Protein AF-A0A6P0Z2Y8-F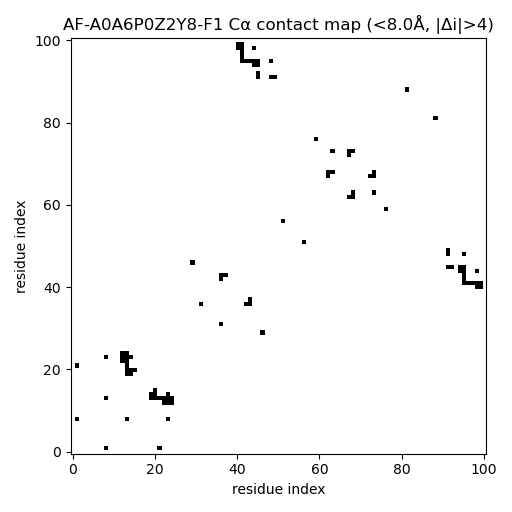1 (afdb_monomer)

Structure (mmCIF, N/CA/C/O backbone):
data_AF-A0A6P0Z2Y8-F1
#
_entry.id   AF-A0A6P0Z2Y8-F1
#
loop_
_atom_site.group_PDB
_atom_site.id
_atom_site.type_symbol
_atom_site.label_atom_id
_atom_site.label_alt_id
_atom_site.label_comp_id
_atom_site.label_asym_id
_atom_site.label_entity_id
_atom_site.label_seq_id
_atom_site.pdbx_PDB_ins_code
_atom_site.Cartn_x
_atom_site.Cartn_y
_atom_site.Cartn_z
_atom_site.occupancy
_atom_site.B_iso_or_equiv
_atom_site.auth_seq_id
_atom_site.auth_comp_id
_atom_site.auth_asym_id
_atom_site.auth_atom_id
_atom_site.pdbx_PDB_model_num
ATOM 1 N N . SER A 1 1 ? -18.385 7.427 -29.158 1.00 55.97 1 SER A N 1
ATOM 2 C CA . SER A 1 1 ? -19.099 7.355 -27.868 1.00 55.97 1 SER A CA 1
ATOM 3 C C . SER A 1 1 ? -18.463 6.270 -27.021 1.00 55.97 1 SER A C 1
ATOM 5 O O . SER A 1 1 ? -18.057 5.268 -27.598 1.00 55.97 1 SER A O 1
ATOM 7 N N . LEU A 1 2 ? -18.311 6.472 -25.708 1.00 53.12 2 LEU A N 1
ATOM 8 C CA . LEU A 1 2 ? -17.789 5.434 -24.806 1.00 53.12 2 LEU A CA 1
ATOM 9 C C . LEU A 1 2 ? -18.766 4.236 -24.750 1.00 53.12 2 LEU A C 1
ATOM 11 O O . LEU A 1 2 ? -19.973 4.466 -24.850 1.00 53.12 2 LEU A O 1
ATOM 15 N N . PRO A 1 3 ? -18.289 2.983 -24.611 1.00 54.50 3 PRO A N 1
ATOM 16 C CA . PRO A 1 3 ? -19.163 1.813 -24.519 1.00 54.50 3 PRO A CA 1
ATOM 17 C C . PRO A 1 3 ? -20.063 1.871 -23.274 1.00 54.50 3 PRO A C 1
ATOM 19 O O . PRO A 1 3 ? -19.572 2.036 -22.158 1.00 54.50 3 PRO A O 1
ATOM 22 N N . GLU A 1 4 ? -21.373 1.668 -23.447 1.00 57.78 4 GLU A N 1
ATOM 23 C CA . GLU A 1 4 ? -22.378 1.723 -22.366 1.00 57.78 4 GLU A CA 1
ATOM 24 C C . GLU A 1 4 ? -22.138 0.694 -21.241 1.00 57.78 4 GLU A C 1
ATOM 26 O O . GLU A 1 4 ? -22.596 0.874 -20.113 1.00 57.78 4 GLU A O 1
ATOM 31 N N . SER A 1 5 ? -21.372 -0.369 -21.513 1.00 60.19 5 SER A N 1
ATOM 32 C CA . SER A 1 5 ? -21.101 -1.467 -20.577 1.00 60.19 5 SER A CA 1
ATOM 33 C C . SER A 1 5 ? -20.200 -1.096 -19.390 1.00 60.19 5 SER A C 1
ATOM 35 O O . SER A 1 5 ? -20.028 -1.916 -18.492 1.00 60.19 5 SER A O 1
ATOM 37 N N . GLN A 1 6 ? -19.605 0.102 -19.368 1.00 54.19 6 GLN A N 1
ATOM 38 C CA . GLN A 1 6 ? -18.655 0.520 -18.324 1.00 54.19 6 GLN A CA 1
ATOM 39 C C . GLN A 1 6 ? -19.291 1.332 -17.175 1.00 54.19 6 GLN A C 1
ATOM 41 O O . GLN A 1 6 ? -18.588 1.790 -16.275 1.00 54.19 6 GLN A O 1
ATOM 46 N N . GLY A 1 7 ? -20.619 1.485 -17.149 1.00 59.09 7 GLY A N 1
ATOM 47 C CA . GLY A 1 7 ? -21.300 2.333 -16.164 1.00 59.09 7 GLY A CA 1
ATOM 48 C C . GLY A 1 7 ? -21.093 3.829 -16.444 1.00 59.09 7 GLY A C 1
ATOM 49 O O . GLY A 1 7 ? -20.730 4.215 -17.552 1.00 59.09 7 GLY A O 1
ATOM 50 N N . LYS A 1 8 ? -21.344 4.704 -15.455 1.00 63.16 8 LYS A N 1
ATOM 51 C CA . LYS A 1 8 ? -21.150 6.164 -15.594 1.00 63.16 8 LYS A CA 1
ATOM 52 C C . LYS A 1 8 ? -19.656 6.529 -15.583 1.00 63.16 8 LYS A C 1
ATOM 54 O O . LYS A 1 8 ? -19.162 7.067 -14.597 1.00 63.16 8 LYS A O 1
ATOM 59 N N . VAL A 1 9 ? -18.948 6.219 -16.663 1.00 64.56 9 VAL A N 1
ATOM 60 C CA . VAL A 1 9 ? -17.605 6.738 -16.949 1.00 64.56 9 VAL A CA 1
ATOM 61 C C . VAL A 1 9 ? -17.752 8.161 -17.479 1.00 64.56 9 VAL A C 1
ATOM 63 O O . VAL A 1 9 ? -18.520 8.402 -18.410 1.00 64.56 9 VAL A O 1
ATOM 66 N N . THR A 1 10 ? -17.055 9.116 -16.873 1.00 69.06 10 THR A N 1
ATOM 67 C CA . THR A 1 10 ? -17.047 10.510 -17.329 1.00 69.06 10 THR A CA 1
ATOM 68 C C . THR A 1 10 ? -15.853 10.776 -18.241 1.00 69.06 10 THR A C 1
ATOM 70 O O . THR A 1 10 ? -14.880 10.026 -18.239 1.00 69.06 10 THR A O 1
ATOM 73 N N . GLU A 1 11 ? -15.876 11.877 -18.998 1.00 68.75 11 GLU A N 1
ATOM 74 C CA . GLU A 1 11 ? -14.707 12.297 -19.789 1.00 68.75 11 GLU A CA 1
ATOM 75 C C . GLU A 1 11 ? -13.458 12.474 -18.914 1.00 68.75 11 GLU A C 1
ATOM 77 O O . GLU A 1 11 ? -12.362 12.106 -19.311 1.00 68.75 11 GLU A O 1
ATOM 82 N N . LYS A 1 12 ? -13.601 12.934 -17.668 1.00 70.56 12 LYS A N 1
ATOM 83 C CA . LYS A 1 12 ? -12.454 13.064 -16.756 1.00 70.56 12 LYS A CA 1
ATOM 84 C C . LYS A 1 12 ? -11.803 11.726 -16.412 1.00 70.56 12 LYS A C 1
ATOM 86 O O . LYS A 1 12 ? -10.622 11.702 -16.094 1.00 70.56 12 LYS A O 1
ATOM 91 N N . ASP A 1 13 ? -12.553 10.631 -16.469 1.00 74.75 13 ASP A N 1
ATOM 92 C CA . ASP A 1 13 ? -12.034 9.312 -16.113 1.00 74.75 13 ASP A CA 1
ATOM 93 C C . ASP A 1 13 ? -11.175 8.703 -17.2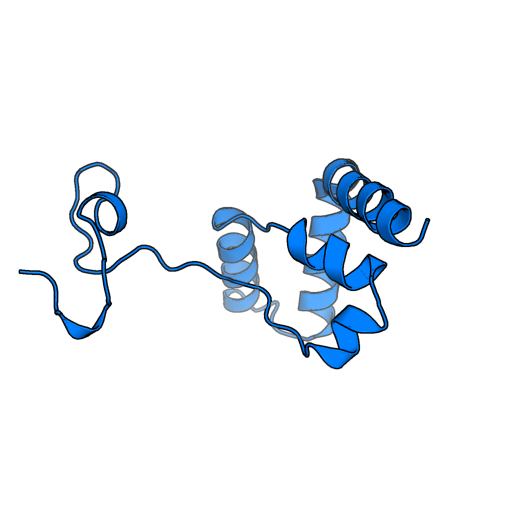29 1.00 74.75 13 ASP A C 1
ATOM 95 O O . ASP A 1 13 ? -10.408 7.783 -16.953 1.00 74.75 13 ASP A O 1
ATOM 99 N N . VAL A 1 14 ? -11.292 9.207 -18.466 1.00 80.81 14 VAL A N 1
ATOM 100 C CA . VAL A 1 14 ? -10.630 8.650 -19.660 1.00 80.81 14 VAL A CA 1
ATOM 101 C C . VAL A 1 14 ? -9.582 9.580 -20.270 1.00 80.81 14 VAL A C 1
ATOM 103 O O . VAL A 1 14 ? -8.948 9.195 -21.246 1.00 80.81 14 VAL A O 1
ATOM 106 N N . PHE A 1 15 ? -9.384 10.790 -19.736 1.00 83.00 15 PHE A N 1
ATOM 107 C CA . PHE A 1 15 ? -8.380 11.732 -20.238 1.00 83.00 15 PHE A CA 1
ATOM 108 C C . PHE A 1 15 ? -7.191 11.868 -19.281 1.00 83.00 15 PHE A C 1
AT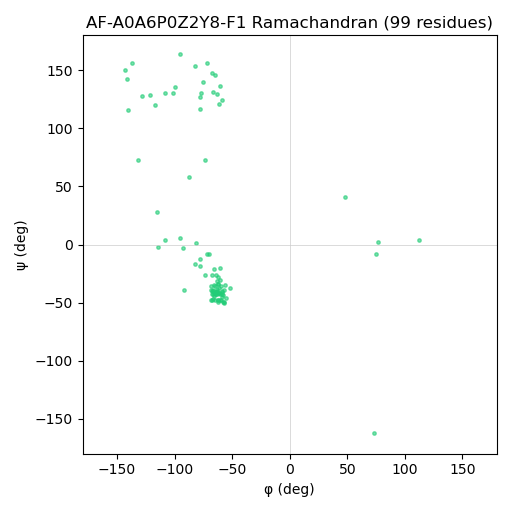OM 110 O O . PHE A 1 15 ? -7.366 12.147 -18.098 1.00 83.00 15 PHE A O 1
ATOM 117 N N . VAL A 1 16 ? -5.976 11.747 -19.821 1.00 80.69 16 VAL A N 1
ATOM 118 C CA . VAL A 1 16 ? -4.709 12.038 -19.126 1.00 80.69 16 VAL A CA 1
ATOM 119 C C . VAL A 1 16 ? -3.893 12.976 -20.005 1.00 80.69 16 VAL A C 1
ATOM 121 O O . VAL A 1 16 ? -3.743 12.720 -21.198 1.00 80.69 16 VAL A O 1
ATOM 124 N N . ASP A 1 17 ? -3.427 14.092 -19.442 1.00 84.81 17 ASP A N 1
ATOM 125 C CA . ASP A 1 17 ? -2.649 15.125 -20.147 1.00 84.81 17 ASP A CA 1
ATOM 126 C C . ASP A 1 17 ? -3.257 15.549 -21.497 1.00 84.81 17 ASP A C 1
ATOM 128 O O . ASP A 1 17 ? -2.578 15.697 -22.513 1.00 84.81 17 ASP A O 1
ATOM 132 N N . GLY A 1 18 ? -4.586 15.694 -21.527 1.00 84.44 18 GLY A N 1
ATOM 133 C CA . GLY A 1 18 ? -5.339 16.092 -22.720 1.00 84.44 18 GLY A CA 1
ATOM 134 C C . GLY A 1 18 ? -5.536 14.988 -23.768 1.00 84.44 18 GLY A C 1
ATOM 135 O O . GLY A 1 18 ? -6.161 15.242 -24.796 1.00 84.44 18 GLY A O 1
ATOM 136 N N . LYS A 1 19 ? -5.064 13.761 -23.524 1.00 82.50 19 LYS A N 1
ATOM 137 C CA . LYS A 1 19 ? -5.261 12.608 -24.412 1.00 82.50 19 LYS A CA 1
ATOM 138 C C . LYS A 1 19 ? -6.370 11.702 -23.898 1.00 82.50 19 LYS A C 1
ATOM 140 O O . LYS A 1 19 ? -6.346 11.292 -22.743 1.00 82.50 19 LYS A O 1
ATOM 145 N N . ASN A 1 20 ? -7.303 11.348 -24.779 1.00 83.62 20 ASN A N 1
ATOM 146 C CA . ASN A 1 20 ? -8.328 10.349 -24.496 1.00 83.62 20 ASN A CA 1
ATOM 147 C C . ASN A 1 20 ? -7.729 8.942 -24.615 1.00 83.62 20 ASN A C 1
ATOM 149 O O . ASN A 1 20 ? -7.311 8.534 -25.698 1.00 83.62 20 ASN A O 1
ATOM 153 N N . LEU A 1 21 ? -7.705 8.208 -23.509 1.00 82.38 21 LEU A N 1
ATOM 154 C CA . LEU A 1 21 ? -7.186 6.848 -23.412 1.00 82.38 21 LEU A CA 1
ATOM 155 C C . LEU A 1 21 ? -8.161 5.795 -23.964 1.00 82.38 21 LEU A C 1
ATOM 157 O O . LEU A 1 21 ? -7.781 4.641 -24.131 1.00 82.38 21 LEU A O 1
ATOM 161 N N . GLY A 1 22 ? -9.422 6.159 -24.222 1.00 82.94 22 GLY A N 1
ATOM 162 C CA . GLY A 1 22 ? -10.478 5.247 -24.680 1.00 82.94 22 GLY A CA 1
ATOM 163 C C . GLY A 1 22 ? -11.034 4.319 -23.593 1.00 82.94 22 GLY A C 1
ATOM 164 O O . GLY A 1 22 ? -12.050 3.662 -23.815 1.00 82.94 22 GLY A O 1
ATOM 165 N N . PHE A 1 23 ? -10.407 4.301 -22.413 1.00 79.25 23 PHE A N 1
ATOM 166 C CA . PHE A 1 23 ? -10.778 3.500 -21.250 1.00 79.25 23 PHE A CA 1
ATOM 167 C C . PHE A 1 23 ? -10.540 4.294 -19.961 1.00 79.25 23 PHE A C 1
ATOM 169 O O . PHE A 1 23 ? -9.637 5.135 -19.924 1.00 79.25 23 PHE A O 1
ATOM 176 N N . PRO A 1 24 ? -11.326 4.044 -18.901 1.00 79.06 24 PRO A N 1
ATOM 177 C CA . PRO A 1 24 ? -11.118 4.689 -17.618 1.00 79.06 24 PRO A CA 1
ATOM 178 C C . PRO A 1 24 ? -9.814 4.235 -16.966 1.00 79.06 24 PRO A C 1
ATOM 180 O O . PRO A 1 24 ? -9.416 3.074 -17.089 1.00 79.06 24 PRO A O 1
ATOM 183 N N . ILE A 1 25 ? -9.184 5.132 -16.209 1.00 75.25 25 ILE A N 1
ATOM 184 C CA . ILE A 1 25 ? -8.007 4.792 -15.403 1.00 75.25 25 ILE A CA 1
ATOM 185 C C . ILE A 1 25 ? -8.394 3.717 -14.376 1.00 75.25 25 ILE A C 1
ATOM 187 O O . ILE A 1 25 ? -9.276 3.918 -13.533 1.00 75.25 25 ILE A O 1
ATOM 191 N N . GLY A 1 26 ? -7.719 2.567 -14.449 1.00 74.38 26 GLY A N 1
ATOM 192 C CA . GLY A 1 26 ? -7.924 1.449 -13.533 1.00 74.38 26 GLY A CA 1
ATOM 193 C C . GLY A 1 26 ? -7.635 1.843 -12.084 1.00 74.38 26 GLY A C 1
ATOM 194 O O . GLY A 1 26 ? -6.654 2.524 -11.793 1.00 74.38 26 GLY A O 1
ATOM 195 N N . LYS A 1 27 ? -8.498 1.413 -11.158 1.00 80.12 27 LYS A N 1
ATOM 196 C CA . LYS A 1 27 ? -8.308 1.613 -9.715 1.00 80.12 27 LYS A CA 1
ATOM 197 C C . LYS A 1 27 ? -8.171 0.261 -9.035 1.00 80.12 27 LYS A C 1
ATOM 199 O O . LYS A 1 27 ? -9.110 -0.533 -9.063 1.00 80.12 27 LYS A O 1
ATOM 204 N N . TYR A 1 28 ? -7.038 0.037 -8.381 1.00 87.62 28 TYR A N 1
ATOM 205 C CA . TYR A 1 28 ? -6.851 -1.106 -7.494 1.00 87.62 28 TYR A CA 1
ATOM 206 C C . TYR A 1 28 ? -7.597 -0.871 -6.180 1.00 87.62 28 TYR A C 1
ATOM 208 O O . TYR A 1 28 ? -7.657 0.253 -5.676 1.00 87.62 28 TYR A O 1
ATOM 216 N N . ARG A 1 29 ? -8.226 -1.923 -5.652 1.00 91.56 29 ARG A N 1
ATOM 217 C CA . ARG A 1 29 ? -8.984 -1.878 -4.398 1.00 91.56 29 ARG A CA 1
ATOM 218 C C . ARG A 1 29 ? -8.754 -3.151 -3.606 1.00 91.56 29 ARG A C 1
ATOM 220 O O . ARG A 1 29 ? -8.735 -4.237 -4.179 1.00 91.56 29 ARG A O 1
ATOM 227 N N . ILE A 1 30 ? -8.675 -3.007 -2.289 1.00 94.75 30 ILE A N 1
ATOM 228 C CA . ILE A 1 30 ? -8.715 -4.139 -1.368 1.00 94.75 30 ILE A CA 1
ATOM 229 C C . ILE A 1 30 ? -10.167 -4.609 -1.255 1.00 94.75 30 ILE A C 1
ATOM 231 O O . ILE A 1 30 ? -11.082 -3.812 -1.034 1.00 94.75 30 ILE A O 1
ATOM 235 N N . VAL A 1 31 ? -10.384 -5.913 -1.411 1.00 95.88 31 VAL A N 1
ATOM 236 C CA . VAL A 1 31 ? -11.685 -6.558 -1.213 1.00 95.88 31 VAL A CA 1
ATOM 237 C C . VAL A 1 31 ? -11.522 -7.614 -0.131 1.00 95.88 31 VAL A C 1
ATOM 239 O O . VAL A 1 31 ? -10.632 -8.454 -0.209 1.00 95.88 31 VAL A O 1
ATOM 242 N N . ALA A 1 32 ? -12.387 -7.578 0.880 1.00 96.69 32 ALA A N 1
ATOM 243 C CA . ALA A 1 32 ? -12.302 -8.474 2.026 1.00 96.69 32 ALA A CA 1
ATOM 244 C C . ALA A 1 32 ? -13.678 -9.016 2.436 1.00 96.69 32 ALA A C 1
ATOM 246 O O . ALA A 1 32 ? -14.728 -8.427 2.165 1.00 96.69 32 ALA A O 1
ATOM 247 N N . ASN A 1 33 ? -13.672 -10.171 3.105 1.00 98.31 33 ASN A N 1
ATOM 248 C CA . ASN A 1 33 ? -14.881 -10.828 3.585 1.00 98.31 33 ASN A CA 1
ATOM 249 C C . ASN A 1 33 ? -15.569 -9.997 4.686 1.00 98.31 33 ASN A C 1
ATOM 251 O O . ASN A 1 33 ? -14.945 -9.619 5.674 1.00 98.31 33 ASN A O 1
ATOM 255 N N . LYS A 1 34 ? -16.885 -9.776 4.565 1.00 97.75 34 LYS A N 1
ATOM 256 C CA . LYS A 1 34 ? -17.649 -8.954 5.523 1.00 97.75 34 LYS A CA 1
ATOM 257 C C . LYS A 1 34 ? -17.596 -9.476 6.965 1.00 97.75 34 LYS A C 1
ATOM 259 O O . LYS A 1 34 ? -17.485 -8.672 7.883 1.00 97.75 34 LYS A O 1
ATOM 264 N N . LYS A 1 35 ? -17.662 -10.799 7.174 1.00 98.19 35 LYS A N 1
ATOM 265 C CA . LYS A 1 35 ? -17.585 -11.398 8.519 1.00 98.19 35 LYS A CA 1
ATOM 266 C C . LYS A 1 35 ? -16.192 -11.217 9.120 1.00 98.19 35 LYS A C 1
ATOM 268 O O . LYS A 1 35 ? -16.086 -10.898 10.297 1.00 98.19 35 LYS A O 1
ATOM 273 N N . PHE A 1 36 ? -15.144 -11.354 8.305 1.00 98.12 36 PHE A N 1
ATOM 274 C CA . PHE A 1 36 ? -13.771 -11.080 8.734 1.00 98.12 36 PHE A CA 1
ATOM 275 C C . PHE A 1 36 ? -13.608 -9.626 9.191 1.00 98.12 36 PHE A C 1
ATOM 277 O O . PHE A 1 36 ? -13.101 -9.391 10.281 1.00 98.12 36 PHE A O 1
ATOM 284 N N . LEU A 1 37 ? -14.094 -8.659 8.407 1.00 97.75 37 LEU A N 1
ATOM 285 C CA . LEU A 1 37 ? -13.995 -7.238 8.759 1.00 97.75 37 LEU A CA 1
ATOM 286 C C . LEU A 1 37 ? -14.786 -6.877 10.022 1.00 97.75 37 LEU A C 1
ATOM 288 O O . LEU A 1 37 ? -14.334 -6.043 10.797 1.00 97.75 37 LEU A O 1
ATOM 292 N N . ALA A 1 38 ? -15.941 -7.510 10.243 1.00 96.44 38 ALA A N 1
ATOM 293 C CA . ALA A 1 38 ? -16.722 -7.314 11.464 1.00 96.44 38 ALA A CA 1
ATOM 294 C C . ALA A 1 38 ? -15.994 -7.835 12.716 1.00 96.44 38 ALA A C 1
ATOM 296 O O . ALA A 1 38 ? -16.103 -7.232 13.777 1.00 96.44 38 ALA A O 1
ATOM 297 N N . ALA A 1 39 ? -15.240 -8.932 12.589 1.00 97.69 39 ALA A N 1
ATOM 298 C CA . ALA A 1 39 ? -14.453 -9.500 13.683 1.00 97.69 39 ALA A CA 1
ATOM 299 C C . ALA A 1 39 ? -13.088 -8.811 13.888 1.00 97.69 39 ALA A C 1
ATOM 301 O O . ALA A 1 39 ? -12.473 -8.991 14.932 1.00 97.69 39 ALA A O 1
ATOM 302 N N . ASN A 1 40 ? -12.605 -8.040 12.906 1.00 98.06 40 ASN A N 1
ATOM 303 C CA . ASN A 1 40 ? -11.267 -7.443 12.908 1.00 98.06 40 ASN A CA 1
ATOM 304 C C . ASN A 1 40 ? -11.330 -5.943 12.548 1.00 98.06 40 ASN A C 1
ATOM 306 O O . ASN A 1 40 ? -10.930 -5.561 11.442 1.00 98.06 40 ASN A O 1
ATOM 310 N N . PRO A 1 41 ? -11.819 -5.073 13.453 1.00 97.50 41 PRO A N 1
ATOM 311 C CA . PRO A 1 41 ? -11.994 -3.645 13.171 1.00 97.50 41 PRO A CA 1
ATOM 312 C C . PRO A 1 41 ? -10.676 -2.917 12.866 1.00 97.50 41 PRO A C 1
ATOM 314 O O . PRO A 1 41 ? -10.654 -2.055 11.989 1.00 97.50 41 PRO A O 1
ATOM 317 N N . VAL A 1 42 ? -9.564 -3.320 13.494 1.00 98.31 42 VAL A N 1
ATOM 318 C CA . VAL A 1 42 ? -8.218 -2.791 13.192 1.00 98.31 42 VAL A CA 1
ATOM 319 C C . VAL A 1 42 ? -7.819 -3.105 11.753 1.00 98.31 42 VAL A C 1
ATOM 321 O O . VAL A 1 42 ? -7.441 -2.207 11.007 1.00 98.31 42 VAL A O 1
ATOM 324 N N . ALA A 1 43 ? -7.968 -4.362 11.320 1.00 98.00 43 ALA A N 1
ATOM 325 C CA . ALA A 1 43 ? -7.662 -4.754 9.943 1.00 98.00 43 ALA A CA 1
ATOM 326 C C . ALA A 1 43 ? -8.575 -4.036 8.940 1.00 98.00 43 ALA A C 1
ATOM 328 O O . ALA A 1 43 ? -8.105 -3.579 7.901 1.00 98.00 43 ALA A O 1
ATOM 329 N N . LYS A 1 44 ? -9.866 -3.877 9.270 1.00 98.12 44 LYS A N 1
ATOM 330 C CA . LYS A 1 44 ? -10.793 -3.074 8.465 1.00 98.12 44 LYS A CA 1
ATOM 331 C C . LYS A 1 44 ? -10.286 -1.647 8.298 1.00 98.12 44 LYS A C 1
ATOM 333 O O . LYS A 1 44 ? -10.237 -1.176 7.166 1.00 98.12 44 LYS A O 1
ATOM 338 N N . ARG A 1 45 ? -9.905 -0.976 9.391 1.00 98.19 45 ARG A N 1
ATOM 339 C CA . ARG A 1 45 ? -9.415 0.403 9.315 1.00 98.19 45 ARG A CA 1
ATOM 340 C C . ARG A 1 45 ? -8.108 0.490 8.534 1.00 98.19 45 ARG A C 1
ATOM 342 O O . ARG A 1 45 ? -7.978 1.351 7.676 1.00 98.19 45 ARG A O 1
ATOM 349 N N . TRP A 1 46 ? -7.187 -0.440 8.755 1.00 98.25 46 TRP A N 1
ATOM 350 C CA . TRP A 1 46 ? -5.935 -0.491 8.007 1.00 98.25 46 TRP A CA 1
ATOM 351 C C . TRP A 1 46 ? -6.169 -0.644 6.493 1.00 98.25 46 TRP A C 1
ATOM 353 O O . TRP A 1 46 ? -5.617 0.126 5.713 1.00 98.25 46 TRP A O 1
ATOM 363 N N . PHE A 1 47 ? -7.066 -1.539 6.055 1.00 97.81 47 PHE A N 1
ATOM 364 C CA . PHE A 1 47 ? -7.414 -1.676 4.631 1.00 97.81 47 PHE A CA 1
ATOM 365 C C . PHE A 1 47 ? -8.049 -0.419 4.016 1.00 97.81 47 PHE A C 1
ATOM 367 O O . PHE A 1 47 ? -7.942 -0.216 2.810 1.00 97.81 47 PHE A O 1
ATOM 374 N N . GLU A 1 48 ? -8.734 0.408 4.809 1.00 97.06 4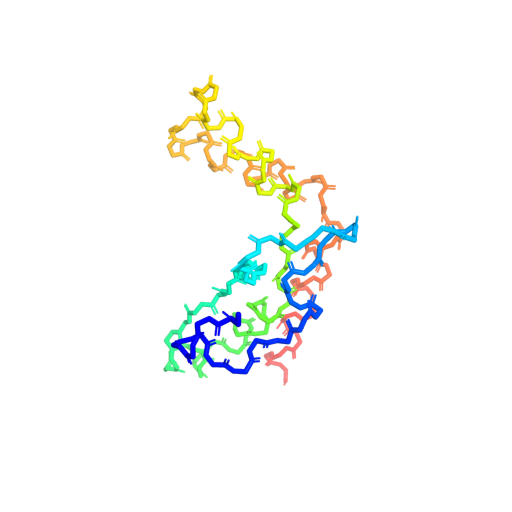8 GLU A N 1
ATOM 375 C CA . GLU A 1 48 ? -9.282 1.691 4.347 1.00 97.06 48 GLU A CA 1
ATOM 376 C C . GLU A 1 48 ? -8.197 2.760 4.153 1.00 97.06 48 GLU A C 1
ATOM 378 O O . GLU A 1 48 ? -8.395 3.685 3.366 1.00 97.06 48 GLU A O 1
ATOM 383 N N . LEU A 1 49 ? -7.078 2.641 4.872 1.00 97.62 49 LEU A N 1
ATOM 384 C CA . LEU A 1 49 ? -5.992 3.622 4.890 1.00 97.62 49 LEU A CA 1
ATOM 385 C C . LEU A 1 49 ? -4.906 3.332 3.859 1.00 97.62 49 LEU A C 1
ATOM 387 O O . LEU A 1 49 ? -4.390 4.261 3.235 1.00 97.62 49 LEU A O 1
ATOM 391 N N . VAL A 1 50 ? -4.564 2.055 3.677 1.00 97.25 50 VAL A N 1
ATOM 392 C CA . VAL A 1 50 ? -3.453 1.645 2.815 1.00 97.25 50 VAL A CA 1
ATOM 393 C C . VAL A 1 50 ? -3.668 2.121 1.388 1.00 97.25 50 VAL A C 1
ATOM 395 O O . VAL A 1 50 ? -4.652 1.787 0.723 1.00 97.25 50 VAL A O 1
ATOM 398 N N . LYS A 1 51 ? -2.679 2.860 0.894 1.00 95.38 51 LYS A N 1
ATOM 399 C CA . LYS A 1 51 ? -2.633 3.331 -0.482 1.00 95.38 51 LYS A CA 1
ATOM 400 C C . LYS A 1 51 ? -1.209 3.241 -1.005 1.00 95.38 51 LYS A C 1
ATOM 402 O O . LYS A 1 51 ? -0.334 3.965 -0.548 1.00 95.38 51 LYS A O 1
ATOM 407 N N . ILE A 1 52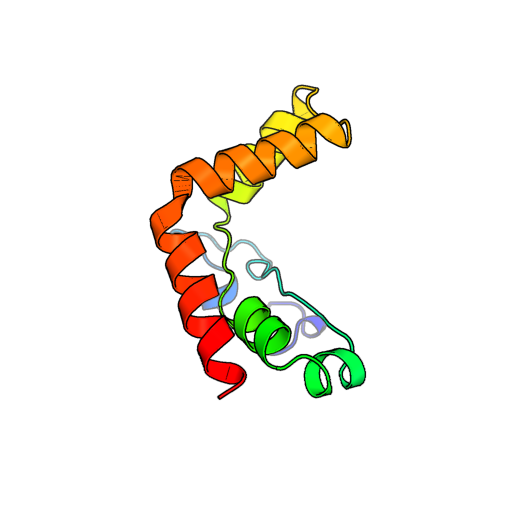 ? -1.018 2.394 -2.008 1.00 95.38 52 ILE A N 1
ATOM 408 C CA . ILE A 1 52 ? 0.238 2.277 -2.749 1.00 95.38 52 ILE A CA 1
ATOM 409 C C . ILE A 1 52 ? 0.096 3.063 -4.053 1.00 95.38 52 ILE A C 1
ATOM 411 O O . ILE A 1 52 ? -0.957 3.021 -4.700 1.00 95.38 52 ILE A O 1
ATOM 415 N N . SER A 1 53 ? 1.115 3.845 -4.405 1.00 93.88 53 SER A N 1
ATOM 416 C CA . SER A 1 53 ? 1.091 4.661 -5.619 1.00 93.88 53 SER A CA 1
ATOM 417 C C . SER A 1 53 ? 1.222 3.792 -6.877 1.00 93.88 53 SER A C 1
ATOM 419 O O . SER A 1 53 ? 1.751 2.682 -6.830 1.00 93.88 53 SER A O 1
ATOM 421 N N . ILE A 1 54 ? 0.740 4.289 -8.022 1.00 90.19 54 ILE A N 1
ATOM 422 C CA . ILE A 1 54 ? 0.948 3.604 -9.311 1.00 90.19 54 ILE A CA 1
ATOM 423 C C . ILE A 1 54 ? 2.440 3.525 -9.647 1.00 90.19 54 ILE A C 1
ATOM 425 O O . ILE A 1 54 ? 2.880 2.516 -10.189 1.00 90.19 54 ILE A O 1
ATOM 429 N N . ASP A 1 55 ? 3.216 4.539 -9.273 1.00 93.75 55 ASP A N 1
ATOM 430 C CA . ASP A 1 55 ? 4.656 4.570 -9.522 1.00 93.75 55 ASP A CA 1
ATOM 431 C C . ASP A 1 55 ? 5.392 3.479 -8.735 1.00 93.75 55 ASP A C 1
ATOM 433 O O . ASP A 1 55 ? 6.226 2.780 -9.308 1.00 93.75 55 ASP A O 1
ATOM 437 N N . ASP A 1 56 ? 5.030 3.254 -7.467 1.00 96.69 56 ASP A N 1
ATOM 438 C CA . ASP A 1 56 ? 5.602 2.164 -6.665 1.00 96.69 56 ASP A CA 1
ATOM 439 C C . ASP A 1 56 ? 5.204 0.784 -7.208 1.00 96.69 56 ASP A C 1
ATOM 441 O O . ASP A 1 56 ? 6.045 -0.111 -7.281 1.00 96.69 56 ASP A O 1
ATOM 445 N N . MET A 1 57 ? 3.947 0.612 -7.645 1.00 94.94 57 MET A N 1
ATOM 446 C CA . MET A 1 57 ? 3.500 -0.634 -8.287 1.00 94.94 57 MET A CA 1
ATOM 447 C C . MET A 1 57 ? 4.257 -0.897 -9.596 1.00 94.94 57 MET A C 1
ATOM 449 O O . MET A 1 57 ? 4.658 -2.026 -9.861 1.00 94.94 57 MET A O 1
ATOM 453 N N . ASN A 1 58 ? 4.502 0.140 -10.402 1.00 95.06 58 ASN A N 1
ATOM 454 C CA . ASN A 1 58 ? 5.288 0.016 -11.630 1.00 95.06 58 ASN A CA 1
ATOM 455 C C . ASN A 1 58 ? 6.756 -0.325 -11.339 1.00 95.06 58 ASN A C 1
ATOM 457 O O . ASN A 1 58 ? 7.350 -1.118 -12.069 1.00 95.06 58 ASN A O 1
ATOM 461 N N . ALA A 1 59 ? 7.340 0.262 -10.290 1.00 97.56 59 ALA A N 1
ATOM 462 C CA . ALA A 1 59 ? 8.704 -0.042 -9.869 1.00 97.56 59 ALA A CA 1
ATOM 463 C C . ALA A 1 59 ? 8.841 -1.503 -9.413 1.00 97.56 59 ALA A C 1
ATOM 465 O O . ALA A 1 59 ? 9.798 -2.170 -9.801 1.00 97.56 59 ALA A O 1
ATOM 466 N N . GLU A 1 60 ? 7.875 -2.022 -8.651 1.00 98.06 60 GLU A N 1
ATOM 467 C CA . GLU A 1 60 ? 7.829 -3.439 -8.274 1.00 98.06 60 GLU A CA 1
ATOM 468 C C . GLU A 1 60 ? 7.696 -4.345 -9.505 1.00 98.06 60 GLU A C 1
ATOM 470 O O . GLU A 1 60 ? 8.508 -5.251 -9.697 1.00 98.06 60 GLU A O 1
ATOM 475 N N . SER A 1 61 ? 6.773 -4.026 -10.416 1.00 97.50 61 SER A N 1
ATOM 476 C CA . SER A 1 61 ? 6.552 -4.833 -11.620 1.00 97.50 61 SER A CA 1
ATOM 477 C C . SER A 1 61 ? 7.774 -4.862 -12.541 1.00 97.50 61 SER A C 1
ATOM 479 O O . SER A 1 61 ? 8.019 -5.867 -13.211 1.00 97.50 61 SER A O 1
ATOM 481 N N . LEU A 1 62 ? 8.563 -3.782 -12.575 1.00 98.12 62 LEU A N 1
ATOM 482 C CA . LEU A 1 62 ? 9.837 -3.753 -13.293 1.00 98.12 62 LEU A CA 1
ATOM 483 C C . LEU A 1 62 ? 10.861 -4.703 -12.659 1.00 98.12 62 LEU A C 1
ATOM 485 O O . LEU A 1 62 ? 11.486 -5.471 -13.381 1.00 98.12 62 LEU A O 1
ATOM 489 N N . ARG A 1 63 ? 10.991 -4.713 -11.327 1.00 98.44 63 ARG A N 1
ATOM 490 C CA . ARG A 1 63 ? 11.919 -5.617 -10.624 1.00 98.44 63 ARG A CA 1
ATOM 491 C C . ARG A 1 63 ? 11.559 -7.085 -10.834 1.00 98.44 63 ARG A C 1
ATOM 493 O O . ARG A 1 63 ? 12.446 -7.887 -11.113 1.00 98.44 63 ARG A O 1
ATOM 500 N N . ILE A 1 64 ? 10.268 -7.422 -10.774 1.00 98.38 64 ILE A N 1
ATOM 501 C CA . ILE A 1 64 ? 9.776 -8.767 -11.111 1.00 98.38 64 ILE A CA 1
ATOM 502 C C . ILE A 1 64 ? 10.166 -9.124 -12.545 1.00 98.38 64 ILE A C 1
ATOM 504 O O . ILE A 1 64 ? 10.727 -10.188 -12.794 1.00 98.38 64 ILE A O 1
ATOM 508 N N . LYS A 1 65 ? 9.898 -8.223 -13.498 1.00 98.06 65 LYS A N 1
ATOM 509 C CA . LYS A 1 65 ? 10.233 -8.433 -14.911 1.00 98.06 65 LYS A CA 1
ATOM 510 C C . LYS A 1 65 ? 11.735 -8.643 -15.136 1.00 98.06 65 LYS A C 1
ATOM 512 O O . LYS A 1 65 ? 12.101 -9.426 -16.011 1.00 98.06 65 LYS A O 1
ATOM 517 N N . ASP A 1 66 ? 12.574 -7.963 -14.364 1.00 98.44 66 ASP A N 1
ATOM 518 C CA . ASP A 1 66 ? 14.033 -8.050 -14.450 1.00 98.44 66 ASP A CA 1
ATOM 519 C C . ASP A 1 66 ? 14.612 -9.281 -13.715 1.00 98.44 66 ASP A C 1
ATOM 521 O O . ASP A 1 66 ? 15.824 -9.500 -13.742 1.00 98.44 66 ASP A O 1
ATOM 525 N N . GLY A 1 67 ? 13.757 -10.128 -13.125 1.00 98.44 67 GLY A N 1
ATOM 526 C CA . GLY A 1 67 ? 14.116 -11.451 -12.602 1.00 98.44 67 GLY A CA 1
ATOM 527 C C . GLY A 1 67 ? 14.057 -11.596 -11.080 1.00 98.44 67 GLY A C 1
ATOM 528 O O . GLY A 1 67 ? 14.404 -12.656 -10.565 1.00 98.44 67 GLY A O 1
ATOM 529 N N . GLU A 1 68 ? 13.617 -10.571 -10.345 1.00 98.50 68 GLU A N 1
ATOM 530 C CA . GLU A 1 68 ? 13.370 -10.649 -8.897 1.00 98.50 68 GLU A CA 1
ATOM 531 C C . GLU A 1 68 ? 11.927 -11.136 -8.617 1.00 98.50 68 GLU A C 1
ATOM 533 O O . GLU A 1 68 ? 11.140 -10.429 -7.993 1.00 98.50 68 GLU A O 1
ATOM 538 N N . ASP A 1 69 ? 11.549 -12.320 -9.119 1.00 98.12 69 ASP A N 1
ATOM 539 C CA . ASP A 1 69 ? 10.158 -12.821 -9.177 1.00 98.12 69 ASP A CA 1
ATOM 540 C C . ASP A 1 69 ? 9.821 -13.962 -8.194 1.00 98.12 69 ASP A C 1
ATOM 542 O O . ASP A 1 69 ? 8.707 -14.499 -8.193 1.00 98.12 69 ASP A O 1
ATOM 546 N N . ARG A 1 70 ? 10.765 -14.339 -7.327 1.00 98.56 70 ARG A N 1
ATOM 547 C CA . ARG A 1 70 ? 10.561 -15.395 -6.325 1.00 98.56 70 ARG A CA 1
ATOM 548 C C . ARG A 1 70 ? 9.851 -14.853 -5.081 1.00 98.56 70 ARG A C 1
ATOM 550 O O . ARG A 1 70 ? 10.017 -13.679 -4.753 1.00 98.56 70 ARG A O 1
ATOM 557 N N . PRO A 1 71 ? 9.122 -15.688 -4.317 1.00 98.31 71 PRO A N 1
ATOM 558 C CA . PRO A 1 71 ? 8.428 -15.248 -3.103 1.00 98.31 71 PRO A CA 1
ATOM 559 C C . PRO A 1 71 ? 9.312 -14.489 -2.103 1.00 98.31 71 PRO A C 1
ATOM 561 O O . PRO A 1 71 ? 8.857 -13.527 -1.486 1.00 98.31 71 PRO A O 1
ATOM 564 N N . GLU A 1 72 ? 10.574 -14.895 -1.954 1.00 98.38 72 GLU A N 1
ATOM 565 C CA . GLU A 1 72 ? 11.537 -14.237 -1.068 1.00 98.38 72 GLU A CA 1
ATOM 566 C C . GLU A 1 72 ? 11.926 -12.844 -1.578 1.00 98.38 72 GLU A C 1
ATOM 568 O O . GLU A 1 72 ? 12.101 -11.924 -0.780 1.00 98.38 72 GLU A O 1
ATOM 573 N N . ASP A 1 73 ? 12.017 -12.675 -2.899 1.00 98.56 73 ASP A N 1
ATOM 574 C CA . ASP A 1 73 ? 12.292 -11.388 -3.532 1.00 98.56 73 ASP A CA 1
ATOM 575 C C . ASP A 1 73 ? 11.108 -10.434 -3.341 1.00 98.56 73 ASP A C 1
ATOM 577 O O . ASP A 1 73 ? 11.299 -9.333 -2.829 1.00 98.56 73 ASP A O 1
ATOM 581 N N . ILE A 1 74 ? 9.876 -10.891 -3.593 1.00 98.25 74 ILE A N 1
ATOM 582 C CA . ILE A 1 74 ? 8.662 -10.087 -3.360 1.00 98.25 74 ILE A CA 1
ATOM 583 C C . ILE A 1 74 ? 8.545 -9.668 -1.892 1.00 98.25 7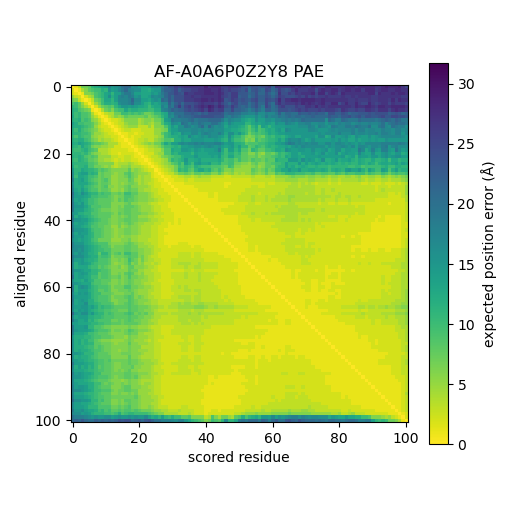4 ILE A C 1
ATOM 585 O O . ILE A 1 74 ? 8.214 -8.520 -1.581 1.00 98.25 74 ILE A O 1
ATOM 589 N N . ARG A 1 75 ? 8.836 -10.590 -0.964 1.00 98.44 75 ARG A N 1
ATOM 590 C CA . ARG A 1 75 ? 8.820 -10.287 0.469 1.00 98.44 75 ARG A CA 1
ATOM 591 C C . ARG A 1 75 ? 9.832 -9.196 0.812 1.00 98.44 75 ARG A C 1
ATOM 593 O O . ARG A 1 75 ? 9.463 -8.237 1.487 1.00 98.44 75 ARG A O 1
ATOM 600 N N . ARG A 1 76 ? 11.063 -9.327 0.315 1.00 98.62 76 ARG A N 1
ATOM 601 C CA . ARG A 1 76 ? 12.121 -8.334 0.506 1.00 98.62 76 ARG A CA 1
ATOM 602 C C . ARG A 1 76 ? 11.734 -6.976 -0.084 1.00 98.62 76 ARG A C 1
ATOM 604 O O . ARG A 1 76 ? 11.932 -5.968 0.578 1.00 98.62 76 ARG A O 1
ATOM 611 N N . HIS A 1 77 ? 11.135 -6.919 -1.278 1.00 98.62 77 HIS A N 1
ATOM 612 C CA . HIS A 1 77 ? 10.685 -5.652 -1.883 1.00 98.62 77 HIS A CA 1
ATOM 613 C C . HIS A 1 77 ? 9.635 -4.948 -1.028 1.00 98.62 77 HIS A C 1
ATOM 615 O O . HIS A 1 77 ? 9.679 -3.729 -0.875 1.00 98.62 77 HIS A O 1
ATOM 621 N 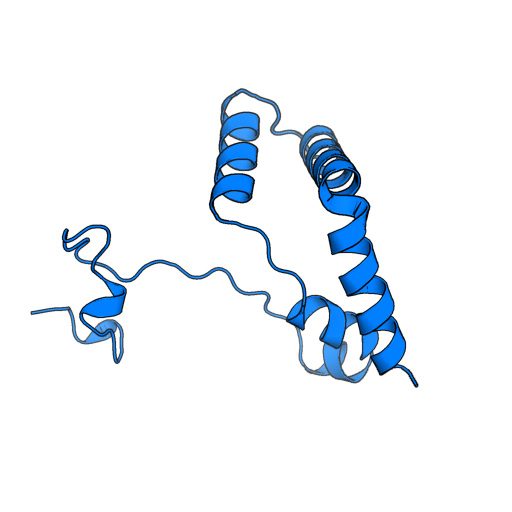N . ALA A 1 78 ? 8.688 -5.710 -0.473 1.00 98.31 78 ALA A N 1
ATOM 622 C CA . ALA A 1 78 ? 7.663 -5.166 0.408 1.00 98.31 78 ALA A CA 1
ATOM 623 C C . ALA A 1 78 ? 8.272 -4.598 1.699 1.00 98.31 78 ALA A C 1
ATOM 625 O O . ALA A 1 78 ? 7.867 -3.526 2.141 1.00 98.31 78 ALA A O 1
ATOM 626 N N . GLU A 1 79 ? 9.257 -5.285 2.282 1.00 98.62 79 GLU A N 1
ATOM 627 C CA . GLU A 1 79 ? 9.990 -4.814 3.463 1.00 98.62 79 GLU A CA 1
ATOM 628 C C . GLU A 1 79 ? 10.801 -3.547 3.152 1.00 98.62 79 GLU A C 1
ATOM 630 O O . GLU A 1 79 ? 10.641 -2.548 3.849 1.00 98.62 79 GLU A O 1
ATOM 635 N N . GLU A 1 80 ? 11.555 -3.526 2.048 1.00 98.62 80 GLU A N 1
ATOM 636 C CA . GLU A 1 80 ? 12.282 -2.341 1.563 1.00 98.62 80 GLU A CA 1
ATOM 637 C C . GLU A 1 80 ? 11.336 -1.145 1.327 1.00 98.62 80 GLU A C 1
ATOM 639 O O . GLU A 1 80 ? 11.672 0.002 1.637 1.00 98.62 80 GLU A O 1
ATOM 644 N N . TRP A 1 81 ? 10.133 -1.390 0.789 1.00 98.69 81 TRP A N 1
ATOM 645 C CA . TRP A 1 81 ? 9.131 -0.339 0.604 1.00 98.69 81 TRP A CA 1
ATOM 646 C C . TRP A 1 81 ? 8.626 0.195 1.947 1.00 98.69 81 TRP A C 1
ATOM 648 O O . TRP A 1 81 ? 8.500 1.412 2.092 1.00 98.69 81 TRP A O 1
ATOM 658 N 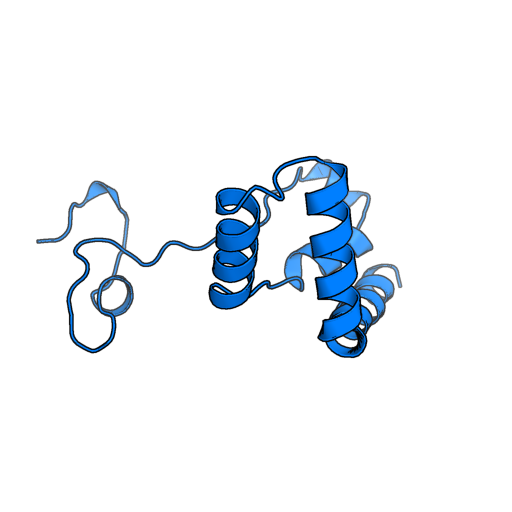N . VAL A 1 82 ? 8.367 -0.673 2.931 1.00 98.50 82 VAL A N 1
ATOM 659 C CA . VAL A 1 82 ? 7.964 -0.247 4.281 1.00 98.50 82 VAL A CA 1
ATOM 660 C C . VAL A 1 82 ? 9.067 0.582 4.932 1.00 98.50 82 VAL A C 1
ATOM 662 O O . VAL A 1 82 ? 8.778 1.680 5.392 1.00 98.50 82 VAL A O 1
ATOM 665 N N . GLU A 1 83 ? 10.321 0.128 4.892 1.00 98.50 83 GLU A N 1
ATOM 666 C CA . GLU A 1 83 ? 11.466 0.857 5.458 1.00 98.50 83 GLU A CA 1
ATOM 667 C C . GLU A 1 83 ? 11.617 2.254 4.841 1.00 98.50 83 GLU A C 1
ATOM 669 O O . GLU A 1 83 ? 11.806 3.248 5.545 1.00 98.50 83 GLU A O 1
ATOM 674 N N . LYS A 1 84 ? 11.469 2.363 3.515 1.00 98.44 84 LYS A N 1
ATOM 675 C CA . LYS A 1 84 ? 11.524 3.647 2.802 1.00 98.44 84 LYS A CA 1
ATOM 676 C C . LYS A 1 84 ? 10.339 4.567 3.129 1.00 98.44 84 LYS A C 1
ATOM 678 O O . LYS A 1 84 ? 10.466 5.784 3.010 1.00 98.44 84 LYS A O 1
ATOM 683 N N . ASN A 1 85 ? 9.198 4.003 3.518 1.00 98.38 85 ASN A N 1
ATOM 684 C CA . ASN A 1 85 ? 7.954 4.721 3.801 1.00 98.38 85 ASN A CA 1
ATOM 685 C C . ASN A 1 85 ? 7.545 4.606 5.279 1.00 98.38 85 ASN A C 1
ATOM 687 O O . ASN A 1 85 ? 6.355 4.667 5.590 1.00 98.38 85 ASN A O 1
ATOM 691 N N . GLN A 1 86 ? 8.514 4.441 6.184 1.00 98.56 86 GLN A N 1
ATOM 692 C CA . GLN A 1 86 ? 8.263 4.029 7.566 1.00 98.56 86 GLN A CA 1
ATOM 693 C C . GLN A 1 86 ? 7.272 4.947 8.291 1.00 98.56 86 GLN A C 1
ATOM 695 O O . GLN A 1 86 ? 6.312 4.464 8.878 1.00 98.56 86 GLN A O 1
ATOM 700 N N . GLU A 1 87 ? 7.431 6.269 8.179 1.00 98.56 87 GLU A N 1
ATOM 701 C CA . GLU A 1 87 ? 6.519 7.232 8.815 1.00 98.56 87 GLU A CA 1
ATOM 702 C C . GLU A 1 87 ? 5.077 7.104 8.300 1.00 98.56 87 GLU A C 1
ATOM 704 O O . GLU A 1 87 ? 4.120 7.147 9.075 1.00 98.56 87 GLU A O 1
ATOM 709 N N . LEU A 1 88 ? 4.909 6.916 6.987 1.00 98.38 88 LEU A N 1
ATOM 710 C CA . LEU A 1 88 ? 3.598 6.726 6.369 1.00 98.38 88 LEU A CA 1
ATOM 711 C C . LEU A 1 88 ? 2.976 5.403 6.823 1.00 98.38 88 LEU A C 1
ATOM 713 O O . LEU A 1 88 ? 1.813 5.376 7.227 1.00 98.38 88 LEU A O 1
ATOM 717 N N . TRP A 1 89 ? 3.757 4.326 6.790 1.00 98.44 89 TRP A N 1
ATOM 718 C CA . TRP A 1 89 ? 3.336 3.013 7.260 1.00 98.44 89 TRP A CA 1
ATOM 719 C C . TRP A 1 89 ? 2.896 3.049 8.726 1.00 98.44 89 TRP A C 1
ATOM 721 O O . TRP A 1 89 ? 1.792 2.606 9.054 1.00 98.44 89 TRP A O 1
ATOM 731 N N . ASP A 1 90 ? 3.720 3.632 9.594 1.00 98.50 90 ASP A N 1
ATOM 732 C CA . ASP A 1 90 ? 3.449 3.743 11.023 1.00 98.50 90 ASP A CA 1
ATOM 733 C C . ASP A 1 90 ? 2.202 4.590 11.280 1.00 98.50 90 ASP A C 1
ATOM 735 O O . ASP A 1 90 ? 1.372 4.211 12.106 1.00 98.50 90 ASP A O 1
ATOM 739 N N . SER A 1 91 ? 1.986 5.666 10.513 1.00 98.50 91 SER A N 1
ATOM 740 C CA . SER A 1 91 ? 0.761 6.469 10.617 1.00 98.50 91 SER A CA 1
ATOM 741 C C . SER A 1 91 ? -0.505 5.641 10.362 1.00 98.50 91 SER A C 1
ATOM 743 O O . SER A 1 91 ? -1.484 5.764 11.101 1.00 98.50 91 SER A O 1
ATOM 745 N N . TRP A 1 92 ? -0.480 4.731 9.380 1.00 98.50 92 TRP A N 1
ATOM 746 C CA . TRP A 1 92 ? -1.613 3.849 9.100 1.00 98.50 92 TRP A CA 1
ATOM 747 C C . TRP A 1 92 ? -1.845 2.843 10.220 1.00 98.50 92 TRP A C 1
ATOM 749 O O . TRP A 1 92 ? -2.992 2.552 10.558 1.00 98.50 92 TRP A O 1
ATOM 759 N N . ILE A 1 93 ? -0.771 2.291 10.786 1.00 98.12 93 ILE A N 1
ATOM 760 C CA . ILE A 1 93 ? -0.850 1.315 11.874 1.00 98.12 93 ILE A CA 1
ATOM 761 C C . ILE A 1 93 ? -1.391 1.968 13.146 1.00 98.12 93 ILE A C 1
ATOM 763 O O . ILE A 1 93 ? -2.309 1.424 13.765 1.00 98.12 93 ILE A O 1
ATOM 767 N N . GLU A 1 94 ? -0.859 3.127 13.525 1.00 98.00 94 GLU A N 1
ATOM 768 C CA . GLU A 1 94 ? -1.289 3.847 14.722 1.00 98.00 94 GLU A CA 1
ATOM 769 C C . GLU A 1 94 ? -2.744 4.302 14.616 1.00 98.00 94 GLU A C 1
ATOM 771 O O . GLU A 1 94 ? -3.510 4.139 15.566 1.00 98.00 94 GLU A O 1
ATOM 776 N N . GLU A 1 95 ? -3.175 4.782 13.449 1.00 98.12 95 GLU A N 1
ATOM 777 C CA . GLU A 1 95 ? -4.580 5.118 13.236 1.00 98.12 95 GLU A CA 1
ATOM 778 C C . GLU A 1 95 ? -5.479 3.869 13.244 1.00 98.12 95 GLU A C 1
ATOM 780 O O . GLU A 1 95 ? -6.541 3.859 13.868 1.00 98.12 95 GLU A O 1
ATOM 785 N N . ALA A 1 96 ? -5.054 2.776 12.606 1.00 98.25 96 ALA A N 1
ATOM 786 C CA . ALA A 1 96 ? -5.830 1.542 12.580 1.00 98.25 96 ALA A CA 1
ATOM 787 C C . ALA A 1 96 ? -6.047 0.946 13.978 1.00 98.25 96 ALA A C 1
ATOM 789 O O . ALA A 1 96 ? -7.136 0.444 14.265 1.00 98.25 96 ALA A O 1
ATOM 790 N N . LYS A 1 97 ? -5.045 1.021 14.863 1.00 97.62 97 LYS A N 1
ATOM 791 C CA . LYS A 1 97 ? -5.147 0.544 16.254 1.00 97.62 97 LYS A CA 1
ATOM 792 C C . LYS A 1 97 ? -6.229 1.273 17.053 1.00 97.62 97 LYS A C 1
ATOM 794 O O . LYS A 1 97 ? -6.860 0.653 17.907 1.00 97.62 97 LYS A O 1
ATOM 799 N N . GLN A 1 98 ? -6.502 2.542 16.746 1.00 97.06 98 GLN A N 1
ATOM 800 C CA . GLN A 1 98 ? -7.548 3.322 17.422 1.00 97.06 98 GLN A CA 1
ATOM 801 C C . GLN A 1 98 ? -8.958 2.780 17.143 1.00 97.06 98 GLN A C 1
ATOM 803 O O . GLN A 1 98 ? -9.862 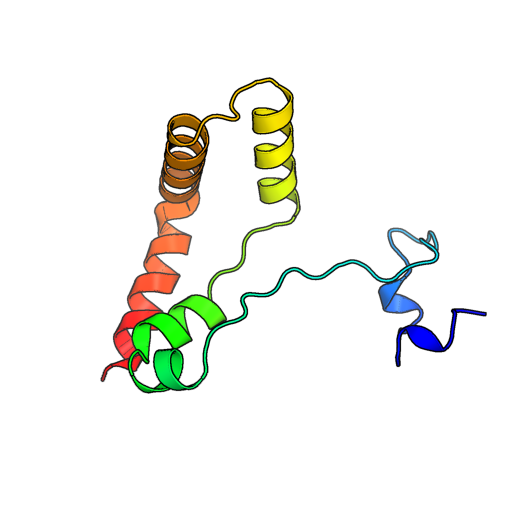2.992 17.942 1.00 97.06 98 GLN A O 1
ATOM 808 N N . ALA A 1 99 ? -9.154 2.015 16.063 1.00 94.81 99 ALA A N 1
ATOM 809 C CA . ALA A 1 99 ? -10.448 1.414 15.735 1.00 94.81 99 ALA A CA 1
ATOM 810 C C . ALA A 1 99 ? -10.863 0.253 16.665 1.00 94.81 99 ALA A C 1
ATOM 812 O O . ALA A 1 99 ? -11.981 -0.246 16.545 1.00 94.81 99 ALA A O 1
ATOM 813 N N . ALA A 1 100 ? -9.973 -0.212 17.549 1.00 83.94 100 ALA A N 1
ATOM 814 C CA . ALA A 1 100 ? -10.289 -1.202 18.584 1.00 83.94 100 ALA A CA 1
ATOM 815 C C . ALA A 1 100 ? -10.706 -0.586 19.932 1.00 83.94 100 ALA A C 1
ATOM 817 O O . ALA A 1 100 ? -10.989 -1.346 20.859 1.00 83.94 100 ALA A O 1
ATOM 818 N N . SER A 1 101 ? -10.679 0.747 20.054 1.00 61.16 101 SER A N 1
ATOM 819 C CA . SER A 1 101 ? -11.017 1.474 21.289 1.00 61.16 101 SER A CA 1
ATOM 820 C C . SER A 1 101 ? -12.502 1.806 21.393 1.00 61.16 101 SER A C 1
ATOM 822 O O . SER A 1 101 ? -13.145 1.995 20.336 1.00 61.16 101 SER A O 1
#

Nearest PDB structures (foldseek):
  1r9q-assembly1_A  TM=8.547E-01  e=3.116E-03  Escherichia coli

Solvent-accessible surface area (backbone atoms only — not comparable to full-atom values): 6228 Å² total; per-residue (Å²): 130,83,69,77,90,69,59,96,71,50,73,77,46,22,45,57,98,89,41,77,66,89,48,63,72,84,79,91,75,90,83,78,59,69,71,58,39,71,77,32,43,32,60,43,43,33,62,74,59,68,78,80,56,72,66,58,53,51,54,50,54,48,44,34,74,77,68,49,68,48,75,68,43,50,52,50,52,54,50,54,51,42,66,77,36,41,72,63,53,49,51,40,52,60,56,11,56,57,55,72,109

Secondary structure (DSSP, 8-state):
---GGG-S--HHHHEETTEE-SSPPP-------HHHHHH-HHHHHHHHH----HHHHHHHHHHHHTT--SHHHHHHHHHHHHHHTHHHHHHHHHHHHHTT-

Radius of gyration: 17.86 Å; Cα contacts (8 Å, |Δi|>4): 51; chains: 1; bounding box: 36×32×49 Å

Foldseek 3Di:
DQDVVPPPDDQVQQDDPNDGNSDGDDDDADDDDPVVCVVQQLVVQLSVLDDDDPVLVVVLVVCCVVPLVDPVSNVVSVVVVCVVCVVSNVVSNVVSVVRVD

pLDDT: mean 90.03, std 13.02, range [53.12, 98.69]

Sequence (101 aa):
SLPESQGKVTEKDVFVDGKNLGFPIGKYRIVANKKFLAANPVAKRWFELVKISIDDMNAESLRIKDGEDRPEDIRRHAEEWVEKNQELWDSWIEEAKQAAS

Mean predicted aligned error: 6.87 Å